Protein 2I6V (pdb70)

InterPro domains:
  IPR001639 Type II secretion system protein GspC [PR00810] (110-119)
  IPR001639 Type II secretion system protein GspC [PR00810] (259-269)
  IPR001639 Type II secretion system protein GspC [PS01141] (243-269)
  IPR001639 Type II secretion system protein GspC [TIGR01713] (30-305)
  IPR024961 Type II secretion system protein GspC, N-terminal [PF11356] (33-173)
  IPR036034 PDZ superfamily [G3DSA:2.30.42.10] (202-305)
  IPR036034 PDZ superfamily [SSF50156] (210-304)

Structure (mmCIF, N/CA/C/O backbone):
data_2I6V
#
_entry.id   2I6V
#
_cell.length_a   35.182
_cell.length_b   44.884
_cell.length_c   51.155
_cell.angle_alpha   90.00
_cell.angle_beta 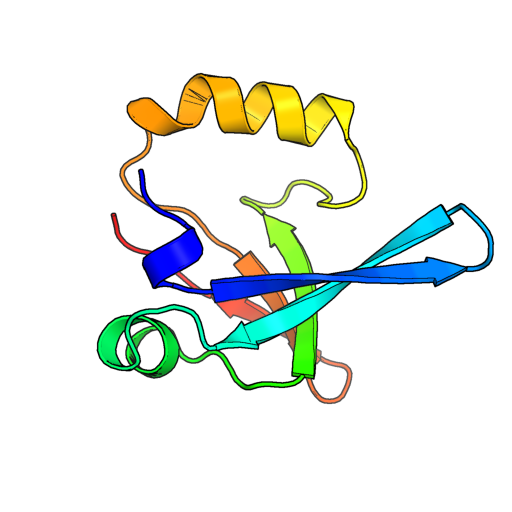  90.00
_cell.angle_gamma   90.00
#
_symmetry.space_group_name_H-M   'P 21 21 21'
#
loop_
_entity.id
_entity.type
_entity.pdbx_description
1 polymer 'General secretion pathway protein C'
2 water water
#
loop_
_atom_site.group_PDB
_atom_site.id
_atom_site.type_symbol
_atom_site.label_atom_id
_atom_site.label_alt_id
_atom_site.label_comp_id
_atom_site.label_asym_id
_atom_site.label_entity_id
_atom_site.label_seq_id
_atom_site.pdbx_PDB_ins_code
_atom_site.Cartn_x
_atom_site.Cartn_y
_atom_site.Cartn_z
_atom_site.occupancy
_atom_site.B_iso_or_equiv
_atom_site.auth_seq_id
_atom_site.auth_comp_id
_atom_site.auth_asym_id
_atom_site.auth_atom_id
_atom_site.pdbx_PDB_model_num
ATOM 1 N N . GLN A 1 1 ? 4.763 21.570 -4.740 1.00 36.38 219 GLN A N 1
ATOM 2 C CA . GLN A 1 1 ? 5.677 20.432 -4.417 1.00 33.92 219 GLN A CA 1
ATOM 3 C 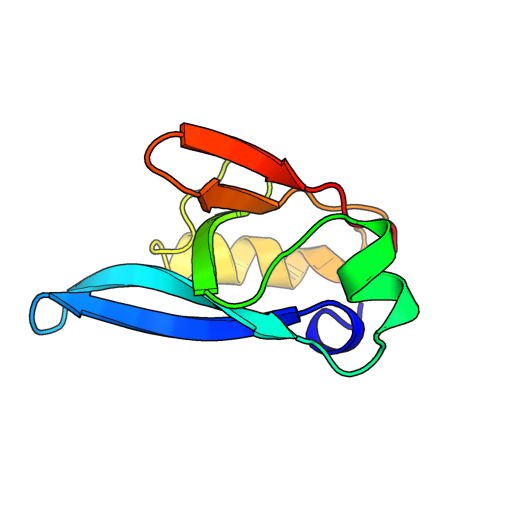C . GLN A 1 1 ? 4.922 19.107 -4.459 1.00 30.97 219 GLN A C 1
ATOM 4 O O . GLN A 1 1 ? 3.704 19.067 -4.263 1.00 31.88 219 GLN A O 1
ATOM 10 N N . GLU A 1 2 ? 5.637 18.017 -4.723 1.00 22.85 220 GLU A N 1
ATOM 11 C CA . GLU A 1 2 ? 4.957 16.738 -4.908 1.00 17.83 220 GLU A CA 1
ATOM 12 C C . GLU A 1 2 ? 5.333 15.721 -3.838 1.00 15.66 220 GLU A C 1
ATOM 13 O O . GLU A 1 2 ? 6.146 14.841 -4.063 1.00 14.04 220 GLU A O 1
ATOM 19 N N . ILE A 1 3 ? 4.715 15.848 -2.670 1.00 12.87 221 ILE A N 1
ATOM 20 C CA . ILE A 1 3 ? 5.003 14.937 -1.566 1.00 12.68 221 ILE A CA 1
ATOM 21 C C . ILE A 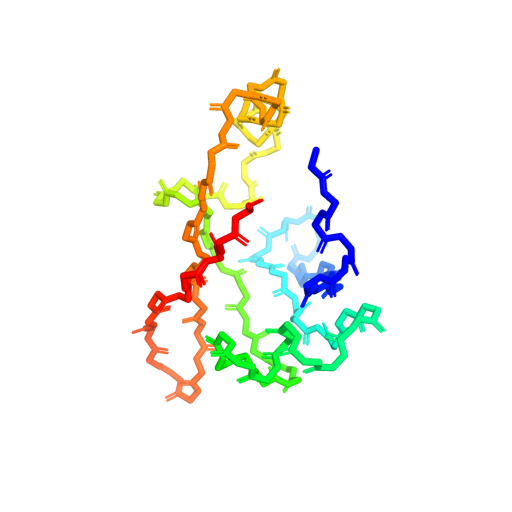1 3 ? 4.833 13.468 -1.966 1.00 10.77 221 ILE A C 1
ATOM 22 O O . ILE A 1 3 ? 5.577 12.596 -1.495 1.00 11.43 221 ILE A O 1
ATOM 27 N N . PHE A 1 4 ? 3.863 13.195 -2.841 1.00 11.08 222 PHE A N 1
ATOM 28 C CA . PHE A 1 4 ? 3.565 11.821 -3.262 1.00 11.02 222 PHE A CA 1
ATOM 29 C C . PHE A 1 4 ? 4.714 11.103 -3.970 1.00 10.56 222 PHE A C 1
ATOM 30 O O . PHE A 1 4 ? 4.701 9.878 -4.074 1.00 11.25 222 PHE A O 1
ATOM 38 N N . GLN A 1 5 ? 5.699 11.857 -4.451 1.00 10.64 223 GLN A N 1
ATOM 39 C CA . GLN A 1 5 ? 6.878 11.242 -5.065 1.00 9.59 223 GLN A CA 1
ATOM 40 C C . GLN A 1 5 ? 7.749 10.579 -3.996 1.00 9.58 223 GLN A C 1
ATOM 41 O O . GLN A 1 5 ? 8.462 9.606 -4.281 1.00 10.22 223 GLN A O 1
ATOM 47 N N . TYR A 1 6 ? 7.664 11.108 -2.772 1.00 9.78 224 TYR A N 1
ATOM 48 C CA . TYR A 1 6 ? 8.560 10.730 -1.671 1.00 9.34 224 TYR A CA 1
ATOM 49 C C . TYR A 1 6 ? 7.939 9.690 -0.760 1.00 11.49 224 TYR A C 1
ATOM 50 O O . TYR A 1 6 ? 8.636 8.825 -0.242 1.00 12.93 224 TYR A O 1
ATOM 59 N N . VAL A 1 7 ? 6.628 9.791 -0.544 1.00 10.26 225 VAL A N 1
ATOM 60 C CA . VAL A 1 7 ? 6.007 9.019 0.518 1.00 10.24 225 VAL A CA 1
ATOM 61 C C . VAL A 1 7 ? 4.498 8.918 0.334 1.00 9.42 225 VAL A C 1
ATOM 62 O O . VAL A 1 7 ? 3.869 9.789 -0.289 1.00 11.10 225 VAL A O 1
ATOM 66 N N . ARG A 1 8 ? 3.926 7.841 0.867 1.00 9.21 226 ARG A N 1
ATOM 67 C CA . ARG A 1 8 ? 2.482 7.712 0.983 1.00 10.34 226 ARG A CA 1
ATOM 68 C C . ARG A 1 8 ? 2.145 7.562 2.458 1.00 10.95 226 ARG A C 1
ATOM 69 O O . ARG A 1 8 ? 2.910 6.954 3.218 1.00 10.94 226 ARG A O 1
ATOM 77 N N . LEU A 1 9 ? 1.010 8.130 2.862 1.00 9.96 227 LEU A N 1
ATOM 78 C CA . LEU A 1 9 ? 0.625 8.139 4.272 1.00 9.73 227 LEU A CA 1
ATOM 79 C C . LEU A 1 9 ? -0.776 7.588 4.473 1.00 10.30 227 LEU A C 1
ATOM 80 O O . LEU A 1 9 ? -1.667 7.810 3.651 1.00 10.34 227 LEU A O 1
ATOM 85 N N . SER A 1 10 ? -0.968 6.870 5.570 1.00 9.23 228 SER A N 1
ATOM 86 C CA . SER A 1 10 ? -2.311 6.432 5.980 1.00 8.57 228 SER A CA 1
ATOM 87 C C . SER A 1 10 ? -2.501 6.666 7.476 1.00 10.43 228 SER A C 1
ATOM 88 O O . SER A 1 10 ? -1.548 6.614 8.247 1.00 10.42 228 SER A O 1
ATOM 91 N N . GLN A 1 11 ? -3.737 6.941 7.887 1.00 9.56 229 GLN A N 1
ATOM 92 C CA . GLN A 1 11 ? -3.995 7.269 9.286 1.00 10.31 229 GLN A CA 1
ATOM 93 C C . GLN A 1 11 ? -3.838 6.075 10.203 1.00 10.79 229 GLN A C 1
ATOM 94 O O . GLN A 1 11 ? -4.215 4.945 9.861 1.00 12.05 229 GLN A O 1
ATOM 100 N N . VAL A 1 12 ? -3.303 6.350 11.385 1.00 8.97 230 VAL A N 1
ATOM 101 C CA . VAL A 1 12 ? -3.359 5.418 12.497 1.00 10.46 230 VAL A CA 1
ATOM 102 C C . VAL A 1 12 ? -4.180 6.135 13.566 1.00 12.62 230 VAL A C 1
ATOM 103 O O . VAL A 1 12 ? -3.776 7.192 14.053 1.00 11.82 230 VAL A O 1
ATOM 107 N N . LYS A 1 13 ? -5.352 5.587 13.887 1.00 12.98 231 LYS A N 1
ATOM 108 C CA . LYS A 1 13 ? -6.268 6.257 14.809 1.00 14.34 231 LYS A CA 1
ATOM 109 C C . LYS A 1 13 ? -6.618 5.444 16.056 1.00 17.81 231 LYS A C 1
ATOM 110 O O . LYS A 1 13 ? -6.553 4.219 16.049 1.00 19.24 231 LYS A O 1
ATOM 116 N N . ARG A 1 14 ? -6.970 6.150 17.125 1.00 18.24 232 ARG A N 1
ATOM 117 C CA . ARG A 1 14 ? -7.670 5.540 18.253 1.00 22.07 232 ARG A CA 1
ATOM 118 C C . ARG A 1 14 ? -9.083 6.087 18.155 1.00 20.37 232 ARG A C 1
ATOM 119 O O . ARG A 1 14 ? -9.307 7.262 18.414 1.00 19.51 232 ARG A O 1
ATOM 127 N N . ASP A 1 15 ? -10.024 5.240 17.754 1.00 24.98 233 ASP A N 1
ATOM 128 C CA . ASP A 1 15 ? -11.381 5.697 17.518 1.00 28.19 233 ASP A CA 1
ATOM 129 C C . ASP A 1 15 ? -11.358 6.751 16.412 1.00 30.25 233 ASP A C 1
ATOM 130 O O . ASP A 1 15 ? -11.010 6.441 15.270 1.00 31.39 233 ASP A O 1
ATOM 135 N N . ASP A 1 16 ? -11.707 7.990 16.741 1.00 30.49 234 ASP A N 1
ATOM 136 C CA . ASP A 1 16 ? -11.710 9.045 15.730 1.00 31.34 234 ASP A CA 1
ATOM 137 C C . ASP A 1 16 ? -10.525 9.996 15.877 1.00 29.29 234 ASP A C 1
ATOM 138 O O . ASP A 1 16 ? -10.407 10.978 15.141 1.00 30.20 234 ASP A O 1
ATOM 143 N N . LYS A 1 17 ? -9.640 9.695 16.819 1.00 25.30 235 LYS A N 1
ATOM 144 C CA . LYS A 1 17 ? -8.484 10.539 17.070 1.00 23.36 235 LYS A CA 1
ATOM 145 C C . LYS A 1 17 ? -7.297 10.030 16.259 1.00 20.06 235 LYS A C 1
ATOM 146 O O . LYS A 1 17 ? -6.940 8.866 16.364 1.00 17.97 235 LYS A O 1
ATOM 152 N N . VAL A 1 18 ? -6.696 10.902 15.453 1.00 16.48 236 VAL A N 1
ATOM 153 C CA . VAL A 1 18 ? -5.510 10.530 14.679 1.00 15.05 236 VAL A CA 1
ATOM 154 C C . VAL A 1 18 ? -4.277 10.548 15.585 1.00 13.85 236 VAL A C 1
ATOM 155 O O . VAL A 1 18 ? -4.022 11.535 16.292 1.00 14.31 236 VA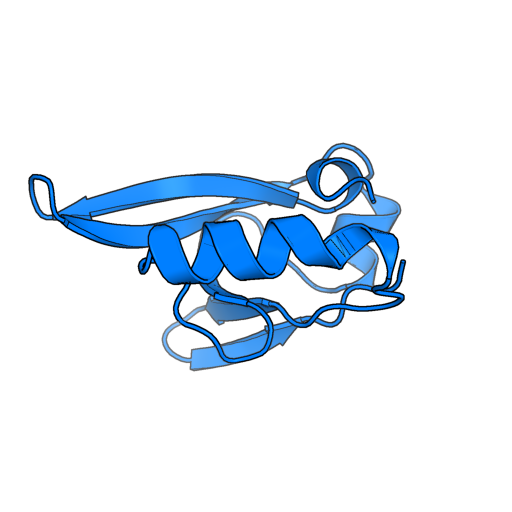L A O 1
ATOM 159 N N . LEU A 1 19 ? -3.522 9.446 15.564 1.00 11.32 237 LEU A N 1
ATOM 160 C CA . LEU A 1 19 ? -2.352 9.260 16.421 1.00 12.65 237 LEU A CA 1
ATOM 161 C C . LEU A 1 19 ? -1.049 9.526 15.683 1.00 11.60 237 LEU A C 1
ATOM 162 O O . LEU A 1 19 ? -0.032 9.847 16.294 1.00 13.49 237 LEU A O 1
ATOM 167 N N . GLY A 1 20 ? -1.087 9.357 14.364 1.00 11.10 238 GLY A N 1
ATOM 168 C CA . GLY A 1 20 ? 0.097 9.484 13.511 1.00 10.05 238 GLY A CA 1
ATOM 169 C C . GLY A 1 20 ? -0.241 8.903 12.153 1.00 9.89 238 GLY A C 1
ATOM 170 O O . GLY A 1 20 ? -1.395 8.528 11.910 1.00 10.53 238 GLY A O 1
ATOM 171 N N . TYR A 1 21 ? 0.754 8.824 11.269 1.00 9.28 239 TYR A N 1
ATOM 172 C CA . TYR A 1 21 ? 0.552 8.286 9.916 1.00 8.39 239 TYR A CA 1
ATOM 173 C C . TYR A 1 21 ? 1.552 7.188 9.582 1.00 10.93 239 TYR A C 1
ATOM 174 O O . TYR A 1 21 ? 2.763 7.374 9.728 1.00 10.77 239 TYR A O 1
ATOM 183 N N . ARG A 1 22 ? 1.040 6.039 9.157 1.00 9.12 240 ARG A N 1
ATOM 184 C CA . ARG A 1 22 ? 1.902 4.969 8.682 1.00 8.61 240 ARG A CA 1
ATOM 185 C C . ARG A 1 22 ? 2.520 5.387 7.363 1.00 10.41 240 ARG A C 1
ATOM 186 O O . ARG A 1 22 ? 1.832 5.864 6.460 1.00 9.63 240 ARG A O 1
ATOM 194 N N . VAL A 1 23 ? 3.824 5.176 7.257 1.00 7.22 241 VAL A N 1
ATOM 195 C CA . VAL A 1 23 ? 4.568 5.475 6.043 1.00 8.78 241 VAL A CA 1
ATOM 196 C C . VAL A 1 23 ? 4.618 4.278 5.088 1.00 9.96 241 VAL A C 1
ATOM 197 O O . VAL A 1 23 ? 4.933 3.156 5.504 1.00 10.02 241 VAL A O 1
ATOM 201 N N . SER A 1 24 ? 4.320 4.536 3.811 1.00 9.54 242 SER A N 1
ATOM 202 C CA . SER A 1 24 ? 4.482 3.558 2.731 1.00 9.85 242 SER A CA 1
ATOM 203 C C . SER A 1 24 ? 5.330 4.200 1.640 1.00 9.78 242 SER A C 1
ATOM 204 O O . SER A 1 24 ? 5.437 5.418 1.571 1.00 8.58 242 SER A O 1
ATOM 207 N N . PRO A 1 25 ? 5.935 3.382 0.780 1.00 10.35 243 PRO A N 1
ATOM 208 C CA . PRO A 1 25 ? 6.745 3.949 -0.301 1.00 10.81 243 PRO A CA 1
ATOM 209 C C . PRO A 1 25 ? 5.964 4.924 -1.187 1.00 13.19 243 PRO A C 1
ATOM 210 O O . PRO A 1 25 ? 4.788 4.699 -1.484 1.00 12.80 243 PRO A O 1
ATOM 214 N N . GLY A 1 26 ? 6.624 6.011 -1.580 1.00 13.67 244 GLY A N 1
ATOM 215 C CA . GLY A 1 26 ? 6.048 6.937 -2.528 1.00 15.06 244 GLY A CA 1
ATOM 216 C C . GLY A 1 26 ? 6.220 6.441 -3.952 1.00 12.89 244 GLY A C 1
ATOM 217 O O . GLY A 1 26 ? 6.584 5.279 -4.208 1.00 14.16 244 GLY A O 1
ATOM 218 N N . LYS A 1 27 ? 5.978 7.333 -4.898 1.00 10.81 245 LYS A N 1
ATOM 219 C CA . LYS A 1 27 ? 6.004 6.946 -6.286 1.00 9.59 245 LYS A CA 1
ATOM 220 C C . LYS A 1 27 ? 7.421 6.632 -6.761 1.00 9.14 245 LYS A C 1
ATOM 221 O O . LYS A 1 27 ? 7.605 5.777 -7.631 1.00 12.16 245 LYS A O 1
ATOM 227 N N . ASP A 1 28 ? 8.404 7.360 -6.231 1.00 8.64 246 ASP A N 1
ATOM 228 C CA . ASP A 1 28 ? 9.792 7.240 -6.698 1.00 9.83 246 ASP A CA 1
ATOM 229 C C . ASP A 1 28 ? 10.697 6.572 -5.655 1.00 10.68 246 ASP A C 1
ATOM 230 O O . ASP A 1 28 ? 10.999 7.166 -4.617 1.00 10.74 246 ASP A O 1
ATOM 235 N N . PRO A 1 29 ? 11.126 5.327 -5.923 1.00 11.72 247 PRO A N 1
ATOM 236 C CA . PRO A 1 29 ? 11.997 4.613 -4.986 1.00 11.39 247 PRO A CA 1
ATOM 237 C C . PRO A 1 29 ? 13.294 5.346 -4.683 1.00 10.24 247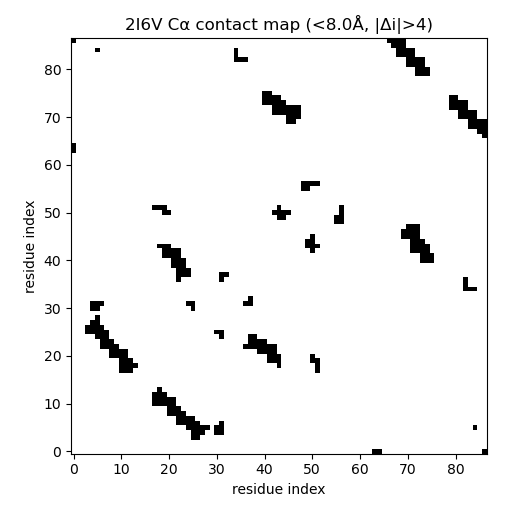 PRO A C 1
ATOM 238 O O . PRO A 1 29 ? 13.840 5.205 -3.584 1.00 9.85 247 PRO A O 1
ATOM 242 N N . VAL A 1 30 ? 13.806 6.109 -5.643 1.00 9.61 248 VAL A N 1
ATOM 243 C CA . VAL A 1 30 ? 15.053 6.835 -5.409 1.00 9.31 248 VAL A CA 1
ATOM 244 C C . VAL A 1 30 ? 14.872 7.833 -4.272 1.00 10.50 248 VAL A C 1
ATOM 245 O O . VAL A 1 30 ? 15.746 7.989 -3.417 1.00 9.60 248 VAL A O 1
ATOM 249 N N . LEU A 1 31 ? 13.732 8.514 -4.261 1.00 9.23 249 LEU A N 1
ATOM 250 C CA . LEU A 1 31 ? 13.475 9.490 -3.208 1.00 9.24 249 LEU A CA 1
ATOM 251 C C . LEU A 1 31 ? 13.244 8.786 -1.866 1.00 10.11 249 LEU A C 1
ATOM 252 O O . LEU A 1 31 ? 13.848 9.144 -0.855 1.00 9.95 249 LEU A O 1
ATOM 257 N N . PHE A 1 32 ? 12.376 7.780 -1.857 1.00 9.53 250 PHE A N 1
ATOM 258 C CA . PHE A 1 32 ? 12.048 7.066 -0.613 1.00 9.75 250 PHE A CA 1
ATOM 259 C C . PHE A 1 32 ? 13.302 6.459 0.037 1.00 10.65 250 PHE A C 1
ATOM 260 O O . PHE A 1 32 ? 13.528 6.596 1.246 1.00 10.66 250 PHE A O 1
ATOM 268 N N . GLU A 1 33 ? 14.136 5.810 -0.772 1.00 9.10 251 GLU A N 1
ATOM 269 C CA . GLU A 1 33 ? 15.327 5.172 -0.224 1.00 10.93 251 GLU A CA 1
ATOM 270 C C . GLU A 1 33 ? 16.427 6.169 0.131 1.00 12.05 251 GLU A C 1
ATOM 271 O O . GLU A 1 33 ? 17.085 6.022 1.165 1.00 13.22 251 GLU A O 1
ATOM 277 N N . SER A 1 34 ? 16.631 7.173 -0.717 1.00 9.82 252 SER A N 1
ATOM 278 C CA . SER A 1 34 ? 17.717 8.138 -0.478 1.00 10.02 252 SER A CA 1
ATOM 279 C C . SER A 1 34 ? 17.494 8.963 0.797 1.00 11.64 252 SER A C 1
ATOM 280 O O . SER A 1 34 ? 18.456 9.395 1.432 1.00 11.50 252 SER A O 1
ATOM 283 N N . ILE A 1 35 ? 16.236 9.148 1.198 1.00 10.54 253 ILE A N 1
ATOM 284 C CA . ILE A 1 35 ? 15.958 9.909 2.426 1.00 11.59 253 ILE A CA 1
ATOM 285 C C . ILE A 1 35 ? 15.913 9.019 3.664 1.00 10.55 253 ILE A C 1
ATOM 286 O O . ILE A 1 35 ? 15.859 9.514 4.787 1.00 12.86 253 ILE A O 1
ATOM 291 N N . GLY A 1 36 ? 15.942 7.706 3.448 1.00 11.30 254 GLY A N 1
ATOM 292 C CA . GLY A 1 36 ? 16.089 6.753 4.536 1.00 11.39 254 GLY A CA 1
ATOM 293 C C . GLY A 1 36 ? 14.798 6.348 5.208 1.00 12.21 254 GLY A C 1
ATOM 294 O O . GLY A 1 36 ? 14.810 5.959 6.372 1.00 15.18 254 GLY A O 1
ATOM 295 N N . LEU A 1 37 ? 13.687 6.430 4.488 1.00 11.64 255 LEU A N 1
ATOM 296 C CA . LEU A 1 37 ? 12.426 5.932 5.037 1.00 11.12 255 LEU A CA 1
ATOM 297 C C . LEU A 1 37 ? 12.327 4.423 4.878 1.00 11.33 255 LEU A C 1
ATOM 298 O O . LEU A 1 37 ? 12.997 3.823 4.029 1.00 12.04 255 LEU A O 1
ATOM 303 N N . GLN A 1 38 ? 11.484 3.809 5.704 1.00 11.71 256 GLN A N 1
ATOM 304 C CA . GLN A 1 38 ? 11.215 2.387 5.616 1.00 11.75 256 GLN A CA 1
ATOM 305 C C . GLN A 1 38 ? 9.716 2.180 5.723 1.00 11.20 256 GLN A C 1
ATOM 306 O O . GLN A 1 38 ? 9.042 2.887 6.480 1.00 10.19 256 GLN A O 1
ATOM 312 N N . ASP A 1 39 ? 9.203 1.240 4.935 1.00 10.38 257 ASP A N 1
ATOM 313 C CA . ASP A 1 39 ? 7.785 0.911 4.984 1.00 9.19 257 ASP A CA 1
ATOM 314 C C . ASP A 1 39 ? 7.408 0.591 6.434 1.00 10.36 257 ASP A C 1
ATOM 315 O O . ASP A 1 39 ? 8.138 -0.122 7.133 1.00 11.73 257 ASP A O 1
ATOM 320 N N . GLY A 1 40 ? 6.278 1.130 6.886 1.00 8.95 258 GLY A N 1
ATOM 321 C CA . GLY A 1 40 ? 5.827 0.898 8.255 1.00 10.39 258 GLY A CA 1
ATOM 322 C C . GLY A 1 40 ? 6.375 1.856 9.313 1.00 11.38 258 GLY A C 1
ATOM 323 O O . GLY A 1 40 ? 6.020 1.752 10.488 1.00 10.11 258 GLY A O 1
ATOM 324 N N . ASP A 1 41 ? 7.245 2.783 8.919 1.00 9.31 259 ASP A N 1
ATOM 325 C CA . ASP A 1 41 ? 7.654 3.847 9.830 1.00 11.38 259 ASP A CA 1
ATOM 326 C C . ASP A 1 41 ? 6.406 4.606 10.260 1.00 10.16 259 ASP A C 1
ATOM 327 O O . ASP A 1 41 ? 5.435 4.687 9.504 1.00 10.34 259 ASP A O 1
ATOM 332 N N . MET A 1 42 ? 6.435 5.179 11.458 1.00 10.04 260 MET A N 1
ATOM 333 C CA . MET A 1 42 ? 5.306 6.004 11.921 1.00 10.23 260 MET A CA 1
ATOM 334 C C . MET A 1 42 ? 5.649 7.486 11.879 1.00 9.61 260 MET A C 1
ATOM 335 O O . MET A 1 42 ? 6.494 7.945 12.636 1.00 12.94 260 MET A O 1
ATOM 340 N N . ALA A 1 43 ? 4.982 8.237 11.009 1.00 9.27 261 ALA A N 1
ATOM 341 C CA . ALA A 1 43 ? 5.261 9.663 10.882 1.00 8.64 261 ALA A CA 1
ATOM 342 C C . ALA A 1 43 ? 4.469 10.417 11.936 1.00 10.38 261 ALA A C 1
ATOM 343 O O . ALA A 1 43 ? 3.257 10.220 12.081 1.00 9.83 261 ALA A O 1
ATOM 345 N N . VAL A 1 44 ? 5.155 11.278 12.677 1.00 9.96 262 VAL A N 1
ATOM 346 C CA . VAL A 1 44 ? 4.501 11.965 13.789 1.00 13.60 262 VAL A CA 1
ATOM 347 C C . VAL A 1 44 ? 4.581 13.487 13.709 1.00 14.62 262 VAL A C 1
ATOM 348 O O . VAL A 1 44 ? 3.754 14.192 14.298 1.00 15.04 262 VAL A O 1
ATOM 352 N N . ALA A 1 45 ? 5.564 14.005 12.982 1.00 10.55 263 ALA A N 1
ATOM 353 C CA . ALA A 1 45 ? 5.661 15.454 12.821 1.00 11.87 263 ALA A CA 1
ATOM 354 C C . ALA A 1 45 ? 6.181 15.829 11.448 1.00 12.96 263 ALA A C 1
ATOM 355 O O . ALA A 1 45 ? 6.864 15.039 10.790 1.00 13.43 263 ALA A O 1
ATOM 357 N N . LEU A 1 46 ? 5.870 17.052 11.034 1.00 12.22 264 LEU A N 1
ATOM 358 C CA . LEU A 1 46 ? 6.348 17.604 9.777 1.00 13.17 264 LEU A CA 1
ATOM 359 C C . LEU A 1 46 ? 6.875 19.001 10.082 1.00 15.16 264 LEU A C 1
ATOM 360 O O . LEU A 1 46 ? 6.142 19.835 10.612 1.00 13.27 264 LEU A O 1
ATOM 365 N N . ASN A 1 47 ? 8.152 19.250 9.782 1.00 13.76 265 ASN A N 1
ATOM 366 C CA . ASN A 1 47 ? 8.797 20.499 10.201 1.00 16.30 265 ASN A CA 1
ATOM 367 C C . ASN A 1 47 ? 8.630 20.806 11.696 1.00 15.65 265 ASN A C 1
ATOM 368 O O . ASN A 1 47 ? 8.537 21.974 12.097 1.00 15.92 265 ASN A O 1
ATOM 373 N N . GLY A 1 48 ? 8.580 19.761 12.519 1.00 12.48 266 GLY A N 1
ATOM 374 C CA . GLY A 1 48 ? 8.484 19.927 13.970 1.00 14.02 266 GLY A CA 1
ATOM 375 C C . GLY A 1 48 ? 7.070 20.172 14.468 1.00 13.58 266 GLY A C 1
ATOM 376 O O . GLY A 1 48 ? 6.832 20.308 15.668 1.00 17.39 266 GLY A O 1
ATOM 377 N N . LEU A 1 49 ? 6.127 20.219 13.537 1.00 10.70 267 LEU A N 1
ATOM 378 C CA . LEU A 1 49 ? 4.738 20.472 13.851 1.00 11.56 267 LEU A CA 1
ATOM 379 C C . LEU A 1 49 ? 3.970 19.149 13.837 1.00 13.90 267 LEU A C 1
ATOM 380 O O . LEU A 1 49 ? 4.281 18.237 13.069 1.00 13.78 267 LEU A O 1
ATOM 385 N N . ASP A 1 50 ? 2.951 19.063 14.682 1.00 13.83 268 ASP A N 1
ATOM 386 C CA . ASP A 1 50 ? 2.230 17.808 14.890 1.00 14.10 268 ASP A CA 1
ATOM 387 C C . ASP A 1 50 ? 1.355 17.475 13.676 1.00 13.01 268 ASP A C 1
ATOM 388 O O . ASP A 1 50 ? 0.453 18.229 13.337 1.00 13.42 268 ASP A O 1
ATOM 393 N N . LEU A 1 51 ? 1.625 16.340 13.021 1.00 12.28 269 LEU A N 1
ATOM 394 C CA . LEU A 1 51 ? 0.867 15.928 11.832 1.00 12.72 269 LEU A CA 1
ATOM 395 C C . LEU A 1 51 ? -0.619 15.732 12.115 1.00 10.87 269 LEU A C 1
ATOM 396 O O . LEU A 1 51 ? -1.447 15.754 11.187 1.00 14.35 269 LEU A O 1
ATOM 401 N N . THR A 1 52 ? -0.948 15.525 13.387 1.00 11.78 270 THR A N 1
ATOM 402 C CA . THR A 1 52 ? -2.326 15.210 13.784 1.00 12.96 270 THR A CA 1
ATOM 403 C C . THR A 1 52 ? -3.152 16.457 14.088 1.00 13.23 270 THR A C 1
ATOM 404 O O . THR A 1 52 ? -4.304 16.353 14.517 1.00 12.54 270 THR A O 1
ATOM 408 N N . ASP A 1 53 ? -2.561 17.629 13.872 1.00 10.71 271 ASP A N 1
ATOM 409 C CA . ASP A 1 53 ? -3.287 18.896 13.980 1.00 12.22 271 ASP A CA 1
ATOM 410 C C . ASP A 1 53 ? -3.699 19.348 12.578 1.00 11.47 271 ASP A C 1
ATOM 411 O O . ASP A 1 53 ? -2.893 19.954 11.860 1.00 10.65 271 ASP A O 1
ATOM 416 N N . PRO A 1 54 ? -4.950 19.069 12.174 1.00 11.17 272 PRO A N 1
ATOM 417 C CA . PRO A 1 54 ? -5.320 19.310 10.778 1.00 11.40 272 PRO A CA 1
ATOM 418 C C . PRO A 1 54 ? -5.283 20.775 10.359 1.00 11.09 272 PRO A C 1
ATOM 419 O O . PRO A 1 54 ? -4.937 21.071 9.216 1.00 10.94 272 PRO A O 1
ATOM 423 N N . ASN A 1 55 ? -5.635 21.695 11.260 1.00 9.17 273 ASN A N 1
ATOM 424 C CA . ASN A 1 55 ? -5.623 23.108 10.882 1.00 9.91 273 ASN A CA 1
ATOM 425 C C . ASN A 1 55 ? -4.205 23.644 10.733 1.00 8.91 273 ASN A C 1
ATOM 426 O O . ASN A 1 55 ? -3.913 24.418 9.821 1.00 10.31 273 ASN A O 1
ATOM 431 N N . VAL A 1 56 ? -3.322 23.201 11.626 1.00 7.85 274 VAL A N 1
ATOM 432 C CA . VAL A 1 56 ? -1.904 23.528 11.539 1.00 9.00 274 VAL A CA 1
ATOM 433 C C . VAL A 1 56 ? -1.348 22.997 10.224 1.00 8.82 274 VAL A C 1
ATOM 434 O O . VAL A 1 56 ? -0.659 23.705 9.501 1.00 10.35 274 VAL A O 1
ATOM 438 N N . MET A 1 57 ? -1.659 21.741 9.917 1.00 9.83 275 MET A N 1
ATOM 439 C CA . MET A 1 57 ? -1.219 21.151 8.649 1.00 9.86 275 MET A CA 1
ATOM 440 C C . MET A 1 57 ? -1.758 21.910 7.429 1.00 10.46 275 MET A C 1
ATOM 441 O O . MET A 1 57 ? -1.013 22.222 6.501 1.00 12.65 275 MET A O 1
ATOM 446 N N . ASN A 1 58 ? -3.043 22.244 7.430 1.00 10.37 276 ASN A N 1
ATOM 447 C CA . ASN A 1 58 ? -3.591 23.062 6.354 1.00 10.57 276 ASN A CA 1
ATOM 448 C C . ASN A 1 58 ? -2.779 24.338 6.119 1.00 12.83 276 ASN A C 1
ATOM 449 O O . ASN A 1 58 ? -2.426 24.676 4.988 1.00 13.83 276 ASN A O 1
ATOM 454 N N . THR A 1 59 ? -2.454 25.027 7.205 1.00 11.15 277 THR A N 1
ATOM 455 C CA . THR A 1 59 ? -1.713 26.272 7.094 1.00 12.29 277 THR A CA 1
ATOM 456 C C . THR A 1 59 ? -0.326 26.011 6.515 1.00 12.98 277 THR A C 1
ATOM 457 O O . THR A 1 59 ? 0.129 26.736 5.626 1.00 12.96 277 THR A O 1
ATOM 461 N N . LEU A 1 60 ? 0.337 24.971 7.010 1.00 11.61 278 LEU A N 1
ATOM 462 C CA . LEU A 1 60 ? 1.666 24.621 6.500 1.00 13.65 278 LEU A CA 1
ATOM 463 C C . LEU A 1 60 ? 1.604 24.318 5.000 1.00 14.98 278 LEU A C 1
ATOM 464 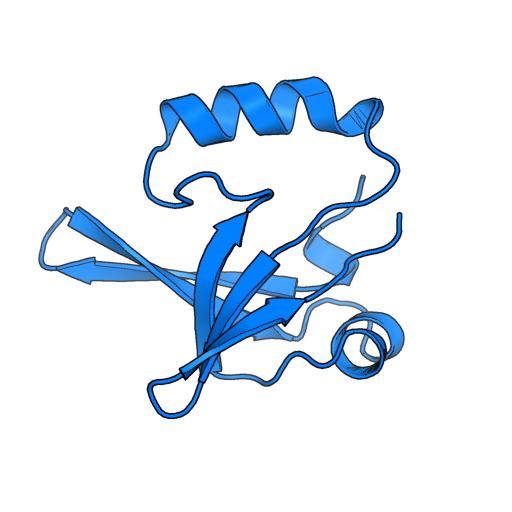O O . LEU A 1 60 ? 2.425 24.809 4.214 1.00 16.21 278 LEU A O 1
ATOM 469 N N . PHE A 1 61 ? 0.606 23.540 4.592 1.00 13.76 279 PHE A N 1
ATOM 470 C CA . PHE A 1 61 ? 0.475 23.178 3.172 1.00 17.15 279 PHE A CA 1
ATOM 471 C C . PHE A 1 61 ? 0.204 24.366 2.248 1.00 18.30 279 PHE A C 1
ATOM 472 O O . PHE A 1 61 ? 0.641 24.369 1.089 1.00 20.53 279 PHE A O 1
ATOM 480 N N . GLN A 1 62 ? -0.500 25.376 2.753 1.00 17.45 280 GLN A N 1
ATOM 481 C CA . GLN A 1 62 ? -0.745 26.593 1.976 1.00 21.32 280 GLN A CA 1
ATOM 482 C C . GLN A 1 62 ? 0.554 27.329 1.647 1.00 21.95 280 GLN A C 1
ATOM 483 O O . GLN A 1 62 ? 0.593 28.144 0.727 1.00 23.88 280 GLN A O 1
ATOM 489 N N . SER A 1 63 ? 1.613 27.040 2.400 1.00 21.07 281 SER A N 1
ATOM 490 C CA . SER A 1 63 ? 2.888 27.732 2.236 1.00 23.38 281 SER A CA 1
ATOM 491 C C . SER A 1 63 ? 3.895 26.889 1.465 1.00 24.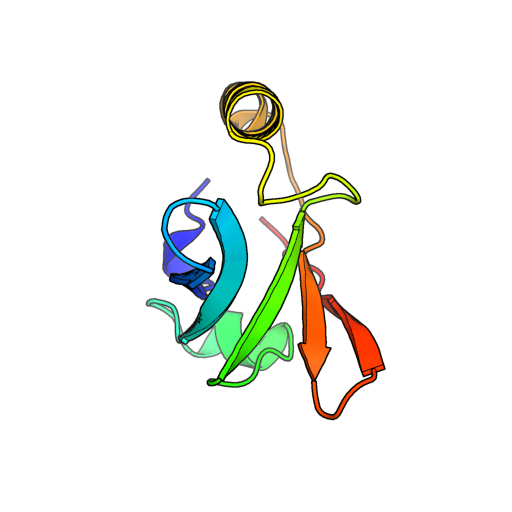99 281 SER A C 1
ATOM 492 O O . SER A 1 63 ? 5.030 27.311 1.238 1.00 23.43 281 SER A O 1
ATOM 495 N N . MET A 1 64 ? 3.492 25.695 1.060 1.00 27.22 282 MET A N 1
ATOM 496 C CA . MET A 1 64 ? 4.489 24.741 0.602 1.00 31.45 282 MET A CA 1
ATOM 497 C C . MET A 1 64 ? 5.135 25.081 -0.745 1.00 30.98 282 MET A C 1
ATOM 498 O O . MET A 1 64 ? 6.225 24.599 -1.047 1.00 31.05 282 MET A O 1
ATOM 503 N N . ASN A 1 65 ? 4.484 25.929 -1.534 1.00 31.85 283 ASN A N 1
ATOM 504 C CA . ASN A 1 65 ? 5.081 26.399 -2.780 1.00 31.68 283 ASN A CA 1
ATOM 505 C C . ASN A 1 65 ? 6.309 27.284 -2.550 1.00 30.98 283 ASN A C 1
ATOM 506 O O . ASN A 1 65 ? 7.068 27.558 -3.486 1.00 30.79 283 ASN A O 1
ATOM 511 N N . GLU A 1 66 ? 6.494 27.743 -1.312 1.00 27.99 284 GLU A N 1
ATOM 512 C CA . GLU A 1 66 ? 7.664 28.544 -0.958 1.00 26.80 284 GLU A CA 1
ATOM 513 C C . GLU A 1 66 ? 8.728 27.706 -0.264 1.00 26.69 284 GLU A C 1
ATOM 514 O O . GLU A 1 66 ? 9.785 28.213 0.108 1.00 25.59 284 GLU A O 1
ATOM 520 N N . MET A 1 67 ? 8.438 26.426 -0.081 1.00 25.91 285 MET A N 1
ATOM 521 C CA . MET A 1 67 ? 9.365 25.545 0.611 1.00 26.46 285 MET A CA 1
ATOM 522 C C . MET A 1 67 ? 10.359 24.903 -0.339 1.00 23.61 285 MET A C 1
ATOM 523 O O . MET A 1 67 ? 9.999 24.503 -1.446 1.00 22.52 285 MET A O 1
ATOM 528 N N . THR A 1 68 ? 11.605 24.794 0.104 1.00 20.93 286 THR A N 1
ATOM 529 C CA . THR A 1 68 ? 12.605 24.072 -0.671 1.00 22.35 286 THR A CA 1
ATOM 530 C C . THR A 1 68 ? 12.996 22.764 0.009 1.00 19.93 286 THR A C 1
ATOM 531 O O . THR A 1 68 ? 13.699 21.943 -0.573 1.00 17.46 286 THR A O 1
ATOM 535 N N . GLU A 1 69 ? 12.545 22.579 1.246 1.00 19.04 287 GLU A N 1
ATOM 536 C CA . GLU A 1 69 ? 12.856 21.363 1.988 1.00 19.81 287 GLU A CA 1
ATOM 537 C C . GLU A 1 69 ? 11.867 21.197 3.126 1.00 19.01 287 GLU A C 1
ATOM 538 O O . GLU A 1 69 ? 11.233 22.167 3.543 1.00 18.27 287 GLU A O 1
ATOM 544 N N . MET A 1 70 ? 11.743 19.968 3.621 1.00 17.88 288 MET A N 1
ATOM 545 C CA . MET A 1 70 ? 10.884 19.657 4.766 1.00 18.99 288 MET A CA 1
ATOM 546 C C . MET A 1 70 ? 11.554 18.585 5.608 1.00 16.70 288 MET A C 1
ATOM 547 O O . MET A 1 70 ? 12.357 17.806 5.099 1.00 15.57 288 MET A O 1
ATOM 552 N N . SER A 1 71 ? 11.219 18.532 6.893 1.00 16.22 289 SER A N 1
ATOM 553 C CA . SER A 1 71 ? 11.652 17.409 7.722 1.00 15.78 289 SER A CA 1
ATOM 554 C C . SER A 1 71 ? 10.444 16.621 8.181 1.00 17.93 289 SER A C 1
ATOM 555 O O . SER A 1 71 ? 9.434 17.194 8.594 1.00 20.99 289 SER A O 1
ATOM 558 N N . LEU A 1 72 ? 10.554 15.304 8.115 1.00 13.69 290 LEU A N 1
ATOM 559 C CA . LEU A 1 72 ? 9.505 14.422 8.593 1.00 12.94 290 LEU A CA 1
ATOM 560 C C . LEU A 1 72 ? 10.086 13.653 9.770 1.00 12.81 290 LEU A C 1
ATOM 561 O O . LEU A 1 72 ? 11.107 12.985 9.630 1.00 12.34 290 LEU A O 1
ATOM 566 N N . THR A 1 73 ? 9.451 13.763 10.935 1.00 10.58 291 THR A N 1
ATOM 567 C CA . THR A 1 73 ? 9.909 13.026 12.099 1.00 10.72 291 THR A CA 1
ATOM 568 C C . THR A 1 73 ? 9.195 11.687 12.091 1.00 11.63 291 THR A C 1
ATOM 569 O O . THR A 1 73 ? 7.965 11.643 12.051 1.00 12.15 291 THR A O 1
ATOM 573 N N . VAL A 1 74 ? 9.957 10.600 12.126 1.00 10.49 292 VAL A N 1
ATOM 574 C CA . VAL A 1 74 ? 9.329 9.271 12.164 1.00 10.44 292 VAL A CA 1
ATOM 575 C C . VAL A 1 74 ? 9.758 8.478 13.390 1.00 11.82 292 VAL A C 1
ATOM 576 O O . VAL A 1 74 ? 10.820 8.732 13.959 1.00 11.77 292 VAL A O 1
ATOM 580 N N . GLU A 1 75 ? 8.926 7.517 13.777 1.00 10.31 293 GLU A N 1
ATOM 581 C CA . GLU A 1 75 ? 9.240 6.607 14.870 1.00 10.86 293 GLU A CA 1
ATOM 582 C C . GLU A 1 75 ? 9.453 5.215 14.284 1.00 11.91 293 GLU A C 1
ATOM 583 O O . GLU A 1 75 ? 8.631 4.730 13.502 1.00 12.50 293 GLU A O 1
ATOM 589 N N . ARG A 1 76 ? 10.566 4.587 14.663 1.00 10.00 294 ARG A N 1
ATOM 590 C CA . ARG A 1 76 ? 10.950 3.286 14.155 1.00 10.26 294 ARG A CA 1
ATOM 591 C C . ARG A 1 76 ? 11.629 2.543 15.301 1.00 13.09 294 ARG A C 1
ATOM 592 O O . ARG A 1 76 ? 12.585 3.045 15.884 1.00 13.94 294 ARG A O 1
ATOM 600 N N . ASP A 1 77 ? 11.096 1.376 15.641 1.00 13.17 295 ASP A N 1
ATOM 601 C CA . ASP A 1 77 ? 11.621 0.576 16.750 1.00 16.09 295 ASP A CA 1
ATOM 602 C C . ASP A 1 77 ? 11.705 1.392 18.049 1.00 17.89 295 ASP A C 1
ATOM 603 O O . ASP A 1 77 ? 12.670 1.276 18.822 1.00 20.63 295 ASP A O 1
ATOM 608 N N . GLY A 1 78 ? 10.688 2.219 18.269 1.00 16.64 296 GLY A N 1
ATOM 609 C CA . GLY A 1 78 ? 10.528 2.972 19.510 1.00 18.16 296 GLY A CA 1
ATOM 610 C C . GLY A 1 78 ? 11.369 4.226 19.621 1.00 20.46 296 GLY A C 1
ATOM 611 O O . GLY A 1 78 ? 11.342 4.908 20.646 1.00 23.20 296 GLY A O 1
ATOM 612 N N . GLN A 1 79 ? 12.122 4.535 18.570 1.00 17.76 297 GLN A N 1
ATOM 613 C CA . GLN A 1 79 ? 12.981 5.714 18.583 1.00 20.20 297 GLN A CA 1
ATOM 614 C C . GLN A 1 79 ? 12.583 6.663 17.470 1.00 18.91 297 GLN A C 1
ATOM 615 O O . GLN A 1 79 ? 12.134 6.224 16.419 1.00 16.36 297 GLN A O 1
ATOM 621 N N . GLN A 1 80 ? 12.762 7.957 17.700 1.00 17.70 298 GLN A N 1
ATOM 622 C CA . GLN A 1 80 ? 12.442 8.948 16.672 1.00 17.70 298 GLN A CA 1
ATOM 623 C C . GLN A 1 80 ? 13.682 9.492 15.973 1.00 18.51 298 GLN A C 1
ATOM 624 O O . GLN A 1 80 ? 14.745 9.649 16.584 1.00 18.69 298 GLN A O 1
ATOM 630 N N . HIS A 1 81 ? 13.546 9.766 14.681 1.00 15.01 299 HIS A N 1
ATOM 631 C CA . HIS A 1 81 ? 14.554 10.550 13.991 1.00 15.20 299 HIS A CA 1
ATOM 632 C C . HIS A 1 81 ? 13.926 11.357 12.867 1.00 13.60 299 HIS A C 1
ATOM 633 O O . HIS A 1 81 ? 12.780 11.114 12.474 1.00 11.89 299 HIS A O 1
ATOM 640 N N . ASP A 1 82 ? 14.689 12.317 12.356 1.00 12.37 300 ASP A N 1
ATOM 641 C CA . ASP A 1 82 ? 14.186 13.204 11.321 1.00 12.34 300 ASP A CA 1
ATOM 642 C C . ASP A 1 82 ? 14.687 12.778 9.952 1.00 13.49 300 ASP A C 1
ATOM 643 O O . ASP A 1 82 ? 15.870 12.450 9.780 1.00 14.92 300 ASP A O 1
ATOM 648 N N . VAL A 1 83 ? 13.761 12.769 9.000 1.00 12.43 301 VAL A N 1
ATOM 649 C CA . VAL A 1 83 ? 14.034 12.461 7.613 1.00 13.02 301 VAL A CA 1
ATOM 650 C C . VAL A 1 83 ? 14.004 13.779 6.857 1.00 14.20 301 VAL A C 1
ATOM 651 O O . VAL A 1 83 ? 13.081 14.579 7.008 1.00 13.29 301 VAL A O 1
ATOM 655 N N A TYR A 1 84 ? 15.041 14.019 6.068 0.50 13.18 302 TYR A N 1
ATOM 656 N N B TYR A 1 84 ? 15.018 14.002 6.028 0.50 13.24 302 TYR A N 1
ATOM 657 C CA A TYR A 1 84 ? 15.155 15.277 5.366 0.50 14.43 302 TYR A CA 1
ATOM 658 C CA B TYR A 1 84 ? 15.199 15.288 5.372 0.50 14.43 302 TYR A CA 1
ATOM 659 C C A TYR A 1 84 ? 14.738 15.133 3.913 0.50 13.78 302 TYR A C 1
ATOM 660 C C B TYR A 1 84 ? 14.820 15.249 3.888 0.50 13.91 302 TYR A C 1
ATOM 661 O O A TYR A 1 84 ? 15.332 14.374 3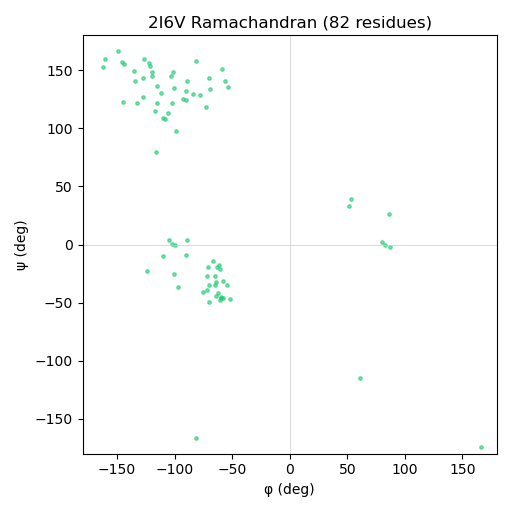.145 0.50 12.81 302 TYR A O 1
ATOM 662 O O B TYR A 1 84 ? 15.542 14.689 3.065 0.50 14.14 302 TYR A O 1
ATOM 679 N N . ILE A 1 85 ? 13.674 15.843 3.569 1.00 12.27 303 ILE A N 1
ATOM 680 C CA . ILE A 1 85 ? 13.141 15.849 2.225 1.00 12.33 303 ILE A CA 1
ATOM 681 C C . ILE A 1 85 ? 13.623 17.096 1.478 1.00 12.16 303 ILE A C 1
ATOM 682 O O . ILE A 1 85 ? 13.404 18.221 1.926 1.00 12.84 303 ILE A O 1
ATOM 687 N N . GLN A 1 86 ? 14.298 16.884 0.352 1.00 11.49 304 GLN A N 1
ATOM 688 C CA . GLN A 1 86 ? 14.818 17.972 -0.463 1.00 11.41 304 GLN A CA 1
ATOM 689 C C . GLN A 1 86 ? 13.893 18.166 -1.658 1.00 12.47 304 GLN A C 1
ATOM 690 O O . GLN A 1 86 ? 13.683 17.229 -2.419 1.00 12.85 304 GLN A O 1
ATOM 696 N N . PHE A 1 87 ? 13.337 19.368 -1.811 1.00 12.64 305 PHE A N 1
ATOM 697 C CA . PHE A 1 87 ? 12.492 19.672 -2.961 1.00 15.85 305 PHE A CA 1
ATOM 698 C C . PHE A 1 87 ? 13.343 20.332 -4.041 1.00 16.72 305 PHE A C 1
ATOM 699 O O . PHE A 1 87 ? 12.893 20.549 -5.168 1.00 16.88 305 PHE A O 1
#

Nearest PDB structures (foldseek):
  2i6v-assembly1_A  TM=1.012E+00  e=1.274E-16  Vibrio cholerae
  2i4s-assembly2_B  TM=8.865E-01  e=1.363E-13  Vibrio cholerae
  5hj1-assembly1_A  TM=8.683E-01  e=1.615E-08  Klebsiella pneumoniae subsp. pneumoniae NTUH-K2044
  5zvj-assembly1_A  TM=7.069E-01  e=6.489E-03  Mycobacterium tuberculosis
  6ew9-assembly1_B  TM=6.534E-01  e=1.095E-02  Escherichia coli K-12

CATH classification: 2.30.42.10

Sequence (87 aa):
QEIFQYVRLSQVKRDDKVLGYRVSPGKDPVLFESIGLQDGDMAVALNGLDLTDPNVMNTLFQSMNEMTEMSLTVERDGQQHDVYYIQF

Foldseek 3Di:
DCCQQAWDWDFDDDVPQTQFTFTDGGPHPCNNPVQPHDGRWTWADKQNHGPRPVVVVVVVVVCCVVDQKMWTWTADPRDIDIGIHGD

Organism: Vibrio cholerae serotype O1 (strain ATCC 39315 / El Tor Inaba N16961) (NCBI:txid243277)

Radius of gyration: 12.38 Å; Cα contacts (8 Å, |Δi|>4): 164; chains: 1; bounding box: 29×28×26 Å

B-factor: mean 18.21, std 9.15, range [7.22, 48.72]

Solvent-accessible surface area: 5502 Å² total; per-residue (Å²): 100,87,42,104,43,18,6,130,74,58,99,53,92,136,120,131,117,31,86,0,39,86,0,32,61,9,131,48,94,107,44,7,118,87,30,34,3,96,83,35,3,48,0,36,14,7,48,65,74,66,10,35,60,98,119,58,10,84,87,24,90,130,45,19,109,130,44,95,104,9,22,4,18,0,68,62,142,70,139,106,74,62,2,159,3,114,61

Secondary structure (DSSP, 8-state):
--GGGTEEEEEEEETTEEEEEEEEE-S-HHHHHHTT--TT-EEEEETTEETT-HHHHHHHHHTGGG-SEEEEEEEETTEEEEEEEE-